Protein AF-A0A7J9K4C0-F1 (afdb_monomer_lite)

InterPro domains:
  IPR053151 Ribonuclease H-like [PTHR47723] (7-56)

Foldseek 3Di:
DDPPDDPPDPPPDDAQDDAPDKDKDKDKDADPPPRKIKIKIFIAGSVRHTDDIDMDID

Sequence (58 aa):
MDHLACSSKTEQRWHCPDSSWVKINVDGSVSKNNTKVAIGGVVRNSDGEWLMGFNMVT

Secondary structure (DSSP, 8-state):
---------------PPPTT--EEEEEEEE-TTT--EEEEEEEE-TT--EEEEEEEE-

Structure (mmCIF, N/CA/C/O backbone):
data_AF-A0A7J9K4C0-F1
#
_entry.id   AF-A0A7J9K4C0-F1
#
loop_
_atom_site.group_PDB
_atom_site.id
_atom_site.type_symbol
_atom_site.label_atom_id
_atom_site.label_alt_id
_atom_site.label_comp_id
_atom_site.label_asym_id
_atom_site.label_entity_id
_atom_site.label_seq_id
_atom_site.pdbx_PDB_ins_code
_atom_site.Cartn_x
_atom_site.Cartn_y
_atom_site.Cartn_z
_atom_site.occupancy
_atom_site.B_iso_or_equiv
_atom_site.auth_seq_id
_atom_site.auth_comp_id
_atom_site.auth_asym_id
_atom_site.auth_atom_id
_atom_site.pdbx_PDB_model_num
ATOM 1 N N . MET A 1 1 ? 36.881 38.073 10.980 1.00 44.59 1 MET A N 1
ATOM 2 C CA . MET A 1 1 ? 35.483 38.205 10.525 1.00 44.59 1 MET A CA 1
ATOM 3 C C . MET A 1 1 ? 35.022 36.805 10.192 1.00 44.59 1 MET A C 1
ATOM 5 O O . MET A 1 1 ? 35.359 36.300 9.130 1.00 44.59 1 MET A O 1
ATOM 9 N N . ASP A 1 2 ? 34.368 36.149 11.142 1.00 48.16 2 ASP A N 1
ATOM 10 C CA . ASP A 1 2 ? 34.024 34.738 11.007 1.00 48.16 2 ASP A CA 1
ATOM 11 C C . ASP A 1 2 ? 32.729 34.630 10.206 1.00 48.16 2 ASP A C 1
ATOM 13 O O . ASP A 1 2 ? 31.668 35.103 10.619 1.00 48.16 2 ASP A O 1
ATOM 17 N N . HIS A 1 3 ? 32.843 34.074 9.004 1.00 53.22 3 HIS A N 1
ATOM 18 C CA . HIS A 1 3 ? 31.714 33.797 8.134 1.00 53.22 3 HIS A CA 1
ATOM 19 C C . HIS A 1 3 ? 30.865 32.694 8.774 1.00 53.22 3 HIS A C 1
ATOM 21 O O . HIS A 1 3 ? 31.187 31.511 8.680 1.00 53.22 3 HIS A O 1
ATOM 27 N N . LEU A 1 4 ? 29.772 33.084 9.431 1.00 59.66 4 LEU A N 1
ATOM 28 C CA . LEU A 1 4 ? 28.699 32.172 9.815 1.00 59.66 4 LEU A CA 1
ATOM 29 C C . LEU A 1 4 ? 28.080 31.603 8.532 1.00 59.66 4 LEU A C 1
ATOM 31 O O . LEU A 1 4 ? 27.233 32.232 7.899 1.00 59.66 4 LEU A O 1
ATOM 35 N N . ALA A 1 5 ? 28.532 30.420 8.120 1.00 63.91 5 ALA A N 1
ATOM 36 C CA . ALA A 1 5 ? 27.869 29.660 7.076 1.00 63.91 5 ALA A CA 1
ATOM 37 C C . ALA A 1 5 ? 26.473 29.269 7.581 1.00 63.91 5 ALA A C 1
ATOM 39 O O . ALA A 1 5 ? 26.331 28.588 8.599 1.00 63.91 5 ALA A O 1
ATOM 40 N N . CYS A 1 6 ? 25.436 29.730 6.880 1.00 62.47 6 CYS A N 1
ATOM 41 C CA . CYS A 1 6 ? 24.065 29.297 7.105 1.00 62.47 6 CYS A CA 1
ATOM 42 C C . CYS A 1 6 ? 24.016 27.783 6.872 1.00 62.47 6 CYS A C 1
ATOM 44 O O . CYS A 1 6 ? 24.193 27.326 5.743 1.00 62.47 6 CYS A O 1
ATOM 46 N N . SER A 1 7 ? 23.847 27.002 7.942 1.00 68.12 7 SER A N 1
ATOM 47 C CA . SER A 1 7 ? 23.666 25.556 7.836 1.00 68.12 7 SER A CA 1
ATOM 48 C C . SER A 1 7 ? 22.388 25.307 7.043 1.00 68.12 7 SER A C 1
ATOM 50 O O . SER A 1 7 ? 21.280 25.524 7.543 1.00 68.12 7 SER A O 1
ATOM 52 N N . SER A 1 8 ? 22.532 24.917 5.776 1.00 70.25 8 SER A N 1
ATOM 53 C CA . SER A 1 8 ? 21.406 24.516 4.948 1.00 70.25 8 SER A CA 1
ATOM 54 C C . SER A 1 8 ? 20.809 23.260 5.574 1.00 70.25 8 SER A C 1
ATOM 56 O O . SER A 1 8 ? 21.359 22.168 5.424 1.00 70.25 8 SER A O 1
ATOM 58 N N . LYS A 1 9 ? 19.695 23.403 6.298 1.00 70.50 9 LYS A N 1
ATOM 59 C CA . LYS A 1 9 ? 18.847 22.263 6.649 1.00 70.50 9 LYS A CA 1
ATOM 60 C C . LYS A 1 9 ? 18.510 21.550 5.344 1.00 70.50 9 LYS A C 1
ATOM 62 O O . LYS A 1 9 ? 17.813 22.110 4.502 1.00 70.50 9 LYS A O 1
ATOM 67 N N . THR A 1 10 ? 19.019 20.339 5.164 1.00 74.50 10 THR A N 1
ATOM 68 C CA . THR A 1 10 ? 18.532 19.449 4.118 1.00 74.50 10 THR A CA 1
ATOM 69 C C . THR A 1 10 ? 17.069 19.177 4.427 1.00 74.50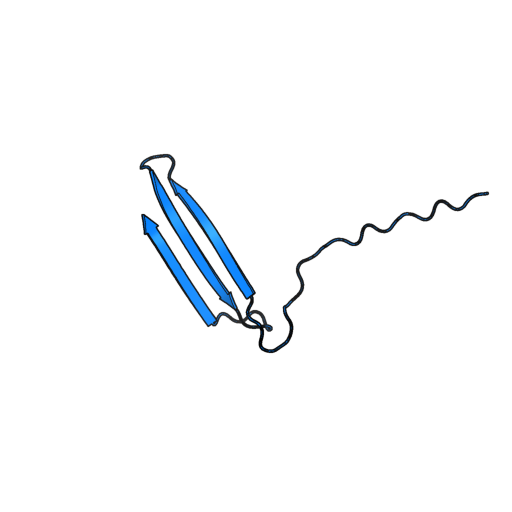 10 THR A C 1
ATOM 71 O O . THR A 1 10 ? 16.734 18.509 5.405 1.00 74.50 10 THR A O 1
ATOM 74 N N . GLU A 1 11 ? 16.175 19.773 3.643 1.00 74.75 11 GLU A N 1
ATOM 75 C CA . GLU A 1 11 ? 14.762 19.454 3.749 1.00 74.75 11 GLU A CA 1
ATOM 76 C C . GLU A 1 11 ? 14.575 18.001 3.331 1.00 74.75 11 GLU A C 1
ATOM 78 O O . GLU A 1 11 ? 14.768 17.639 2.170 1.00 74.75 11 GLU A O 1
ATOM 83 N N . GLN A 1 12 ? 14.218 17.162 4.298 1.00 80.69 12 GLN A N 1
ATOM 84 C CA . GLN A 1 12 ? 13.896 15.770 4.049 1.00 80.69 12 GLN A CA 1
ATOM 85 C C . GLN A 1 12 ? 12.541 15.726 3.337 1.00 80.69 12 GLN A C 1
ATOM 87 O O . GLN A 1 12 ? 11.479 15.778 3.958 1.00 80.69 12 GLN A O 1
ATOM 92 N N . ARG A 1 13 ? 12.589 15.719 2.006 1.00 83.81 13 ARG A N 1
ATOM 93 C CA . ARG A 1 13 ? 11.415 15.627 1.141 1.00 83.81 13 ARG A CA 1
ATOM 94 C C . ARG A 1 13 ? 11.233 14.193 0.681 1.00 83.81 13 ARG A C 1
ATOM 96 O O . ARG A 1 13 ? 12.167 13.395 0.645 1.00 83.81 13 ARG A O 1
ATOM 103 N N . TRP A 1 14 ? 9.997 13.861 0.340 1.00 84.31 14 TRP A N 1
ATOM 104 C CA . TRP A 1 14 ? 9.709 12.573 -0.259 1.00 84.31 14 TRP A CA 1
ATOM 105 C C . TRP A 1 14 ? 10.298 12.515 -1.682 1.00 84.31 14 TRP A C 1
ATOM 107 O O . TRP A 1 14 ? 10.095 13.441 -2.468 1.00 84.31 14 TRP A O 1
ATOM 117 N N . HIS A 1 15 ? 10.993 11.423 -2.006 1.00 85.50 15 HIS A N 1
ATOM 118 C CA . HIS A 1 15 ? 11.530 11.128 -3.337 1.00 85.50 15 HIS A CA 1
ATOM 119 C C . HIS A 1 15 ? 10.926 9.829 -3.869 1.00 85.50 15 HIS A C 1
ATOM 121 O O . HIS A 1 15 ? 10.632 8.925 -3.082 1.00 85.50 15 HIS A O 1
ATOM 127 N N . CYS A 1 16 ? 10.741 9.742 -5.192 1.00 90.00 16 CYS A N 1
ATOM 128 C CA . CYS A 1 16 ? 10.333 8.496 -5.838 1.00 90.00 16 CYS A CA 1
ATOM 129 C C . CYS A 1 16 ? 11.280 7.350 -5.497 1.00 90.00 16 CYS A C 1
ATOM 131 O O . CYS A 1 16 ? 12.478 7.584 -5.336 1.00 90.00 16 CYS A O 1
ATOM 133 N N . PRO A 1 17 ? 10.737 6.134 -5.299 1.00 94.00 17 PRO A N 1
ATOM 134 C CA . PRO A 1 17 ? 11.579 4.993 -5.025 1.00 94.00 17 PRO A CA 1
ATOM 135 C C . PRO A 1 17 ? 12.289 4.585 -6.321 1.00 94.00 17 PRO A C 1
ATOM 137 O O . PRO A 1 17 ? 11.842 4.925 -7.420 1.00 94.00 17 PRO A O 1
ATOM 140 N N . ASP A 1 18 ? 13.372 3.830 -6.181 1.00 96.44 18 ASP A N 1
ATOM 141 C CA . ASP A 1 18 ? 14.109 3.305 -7.326 1.00 96.44 18 ASP A CA 1
ATOM 142 C C . ASP A 1 18 ? 13.230 2.404 -8.206 1.00 96.44 18 ASP A C 1
ATOM 144 O O . ASP A 1 18 ? 12.198 1.874 -7.783 1.00 96.44 18 ASP A O 1
ATOM 148 N N . SER A 1 19 ? 13.658 2.196 -9.451 1.00 95.94 19 SER A N 1
ATOM 149 C CA . SER A 1 19 ? 12.970 1.287 -10.370 1.00 95.94 19 SER A CA 1
ATOM 150 C C . SER A 1 19 ? 12.785 -0.105 -9.748 1.00 95.94 19 SER A C 1
ATOM 152 O O . SER A 1 19 ? 13.649 -0.598 -9.023 1.00 95.94 19 SER A O 1
ATOM 154 N N . SER A 1 20 ? 11.657 -0.752 -10.054 1.00 94.75 20 SER A N 1
ATOM 155 C CA . SER A 1 20 ? 11.216 -2.042 -9.486 1.00 94.75 20 SER A CA 1
ATOM 156 C C . SER A 1 20 ? 10.784 -2.020 -8.013 1.00 94.75 20 SER A C 1
ATOM 158 O O . SER A 1 20 ? 10.366 -3.055 -7.493 1.00 94.75 20 SER A O 1
ATOM 160 N N . TRP A 1 21 ? 10.809 -0.864 -7.345 1.00 97.62 21 TRP A N 1
ATOM 161 C CA . TRP A 1 21 ? 10.180 -0.691 -6.037 1.00 97.62 21 TRP A CA 1
ATOM 162 C C . TRP A 1 21 ? 8.758 -0.154 -6.158 1.00 97.62 21 TRP A C 1
ATOM 164 O O . TRP A 1 21 ? 8.379 0.505 -7.129 1.00 97.62 21 TRP A O 1
ATOM 174 N N . VAL A 1 22 ? 7.975 -0.400 -5.110 1.00 96.94 22 VAL A N 1
ATOM 175 C CA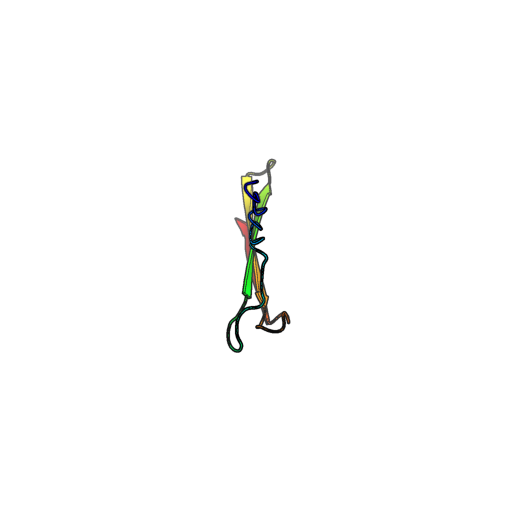 . VAL A 1 22 ? 6.642 0.177 -4.952 1.00 96.94 22 VAL A CA 1
ATOM 176 C C . VAL A 1 22 ? 6.609 1.154 -3.785 1.00 96.94 22 VAL A C 1
ATOM 178 O O . VAL A 1 22 ? 7.207 0.923 -2.734 1.00 96.94 22 VAL A O 1
ATOM 181 N N . LYS A 1 23 ? 5.852 2.238 -3.948 1.00 96.38 23 LYS A N 1
ATOM 182 C CA . LYS A 1 23 ? 5.410 3.075 -2.834 1.00 96.38 23 LYS A CA 1
ATOM 183 C C . LYS A 1 23 ? 4.108 2.513 -2.285 1.00 96.38 23 LYS A C 1
ATOM 185 O O . LYS A 1 23 ? 3.161 2.309 -3.039 1.00 96.38 23 LYS A O 1
ATOM 190 N N . ILE A 1 24 ? 4.019 2.406 -0.963 1.00 97.31 24 ILE A N 1
ATOM 191 C CA . ILE A 1 24 ? 2.762 2.134 -0.267 1.00 97.31 24 ILE A CA 1
ATOM 192 C C . ILE A 1 24 ? 2.396 3.360 0.570 1.00 97.31 24 ILE A C 1
ATOM 194 O O . ILE A 1 24 ? 3.129 3.739 1.480 1.00 97.31 24 ILE A O 1
ATOM 198 N N . ASN A 1 25 ? 1.269 3.998 0.254 1.00 96.81 25 ASN A N 1
ATOM 199 C CA . ASN A 1 25 ? 0.667 5.010 1.121 1.00 96.81 25 ASN A CA 1
ATOM 200 C C . ASN A 1 25 ? -0.451 4.359 1.926 1.00 96.81 25 ASN A C 1
ATOM 202 O O . ASN A 1 25 ? -1.331 3.742 1.331 1.00 96.81 25 ASN A O 1
ATOM 206 N N . VAL A 1 26 ? -0.426 4.523 3.247 1.00 97.56 26 VAL A N 1
ATOM 207 C CA . VAL A 1 26 ? -1.426 3.974 4.170 1.00 97.56 26 VAL A CA 1
ATOM 208 C C . VAL A 1 26 ? -2.038 5.124 4.953 1.00 97.56 26 VAL A C 1
ATOM 210 O O . VAL A 1 26 ? -1.311 6.013 5.391 1.00 97.56 26 VAL A O 1
ATOM 213 N N . ASP A 1 27 ? -3.353 5.095 5.118 1.00 97.88 27 ASP A N 1
ATOM 214 C CA . ASP A 1 27 ? -4.088 6.028 5.962 1.00 97.88 27 ASP A CA 1
ATOM 215 C C . ASP A 1 27 ? -5.134 5.286 6.800 1.00 97.88 27 ASP A C 1
ATOM 217 O O . ASP A 1 27 ? -5.608 4.205 6.433 1.00 97.88 27 ASP A O 1
ATOM 221 N N . GLY A 1 28 ? -5.471 5.864 7.948 1.00 96.50 28 GLY A N 1
ATOM 222 C CA . GLY A 1 28 ? -6.440 5.312 8.882 1.00 96.50 28 GLY A CA 1
ATOM 223 C C . GLY A 1 28 ? -7.462 6.359 9.299 1.00 96.50 28 GLY A C 1
ATOM 224 O O . GLY A 1 28 ? -7.128 7.520 9.515 1.00 96.50 28 GLY A O 1
ATOM 225 N N . SER A 1 29 ? -8.713 5.939 9.471 1.00 95.94 29 SER A N 1
ATOM 226 C CA . SER A 1 29 ? -9.785 6.794 9.977 1.00 95.94 29 SER A CA 1
ATOM 227 C C . SER A 1 29 ? -10.484 6.153 11.172 1.00 95.94 29 SER A C 1
ATOM 229 O O . SER A 1 29 ? -10.661 4.937 11.240 1.00 95.94 29 SER A O 1
ATOM 231 N N . VAL A 1 30 ? -10.879 6.990 12.130 1.00 95.88 30 VAL A N 1
ATOM 232 C CA . VAL A 1 30 ? -11.644 6.592 13.315 1.00 95.88 30 VAL A CA 1
ATOM 233 C C . VAL A 1 30 ? -12.896 7.446 13.385 1.00 95.88 30 VAL A C 1
ATOM 235 O O . VAL A 1 30 ? -12.833 8.678 13.393 1.00 95.88 30 VAL A O 1
ATOM 238 N N . SER A 1 31 ? -14.045 6.790 13.483 1.00 94.88 31 SER A N 1
ATOM 239 C CA . SER A 1 31 ? -15.308 7.456 13.750 1.00 94.88 31 SER A CA 1
ATO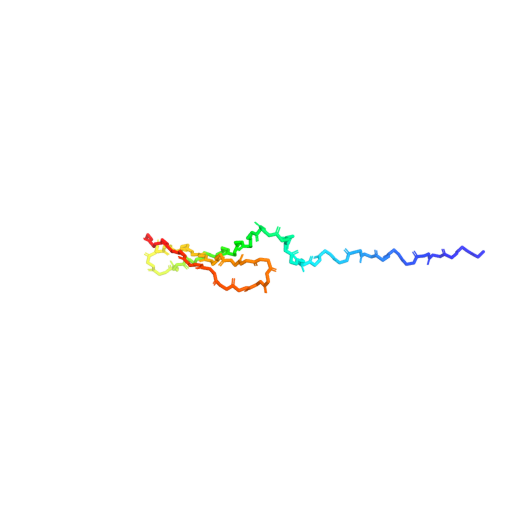M 240 C C . SER A 1 31 ? -15.473 7.685 15.247 1.00 94.88 31 SER A C 1
ATOM 242 O O . SER A 1 31 ? -15.548 6.746 16.041 1.00 94.88 31 SER A O 1
ATOM 244 N N . LYS A 1 32 ? -15.612 8.956 15.632 1.00 91.44 32 LYS A N 1
ATOM 245 C CA . LYS A 1 32 ? -15.863 9.355 17.024 1.00 91.44 32 LYS A CA 1
ATOM 246 C C . LYS A 1 32 ? -17.230 8.898 17.545 1.00 91.44 32 LYS A C 1
ATOM 248 O O . LYS A 1 32 ? -17.419 8.820 18.752 1.00 91.44 32 LYS A O 1
ATOM 253 N N . ASN A 1 33 ? -18.170 8.593 16.649 1.00 92.75 33 ASN A N 1
ATOM 254 C CA . ASN A 1 33 ? -19.580 8.419 17.002 1.00 92.75 33 ASN A CA 1
ATOM 255 C C . ASN A 1 33 ? -19.997 6.956 17.190 1.00 92.75 33 ASN A C 1
ATOM 257 O O . ASN A 1 33 ? -21.045 6.699 17.770 1.00 92.75 33 ASN A O 1
ATOM 261 N N . ASN A 1 34 ? -19.241 5.996 16.654 1.00 86.50 34 ASN A N 1
ATOM 262 C CA . AS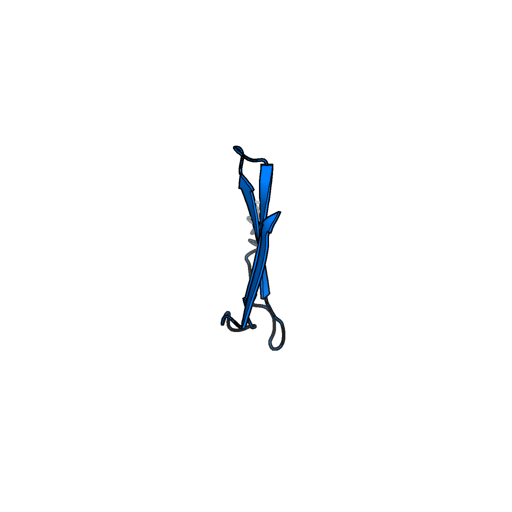N A 1 34 ? -19.668 4.591 16.631 1.00 86.50 34 ASN A CA 1
ATOM 263 C C . ASN A 1 34 ? -18.514 3.587 16.733 1.00 86.50 34 ASN A C 1
ATOM 265 O O . ASN A 1 34 ? -18.662 2.462 16.266 1.00 86.50 34 ASN A O 1
ATOM 269 N N . THR A 1 35 ? -17.372 4.005 17.297 1.00 89.44 35 THR A N 1
ATOM 270 C CA . THR A 1 35 ? -16.172 3.170 17.520 1.00 89.44 35 THR A CA 1
ATOM 271 C C . THR A 1 35 ? -15.649 2.438 16.279 1.00 89.44 35 THR A C 1
ATOM 273 O O . THR A 1 35 ? -14.816 1.548 16.411 1.00 89.44 35 THR A O 1
ATOM 276 N N . LYS A 1 36 ? -16.110 2.813 15.078 1.00 95.06 36 LYS A N 1
ATOM 277 C CA . LYS A 1 36 ? -15.661 2.207 13.828 1.00 95.06 36 LYS A CA 1
ATOM 278 C C . LYS A 1 36 ? -14.296 2.732 13.454 1.00 95.06 36 LYS A C 1
ATOM 280 O O . LYS A 1 36 ? -14.042 3.940 13.538 1.00 95.06 36 LYS A O 1
ATOM 285 N N . VAL A 1 37 ? -13.457 1.829 12.983 1.00 96.50 37 VAL A N 1
ATOM 286 C CA . VAL A 1 37 ? -12.120 2.139 12.501 1.00 96.50 37 VAL A CA 1
ATOM 287 C C . VAL A 1 37 ? -11.960 1.581 11.100 1.00 96.50 37 VAL A C 1
ATOM 289 O O . VAL A 1 37 ? -12.459 0.508 10.772 1.00 96.50 37 VAL A O 1
ATOM 292 N N . ALA A 1 38 ? -11.273 2.321 10.249 1.00 97.06 38 ALA A N 1
ATOM 293 C CA . ALA A 1 38 ? -10.919 1.851 8.926 1.00 97.06 38 ALA A CA 1
ATOM 294 C C . ALA A 1 38 ? -9.446 2.125 8.671 1.00 97.06 38 ALA A C 1
ATOM 296 O O . ALA A 1 38 ? -8.922 3.167 9.059 1.00 97.06 38 ALA A O 1
ATOM 297 N N . ILE A 1 39 ? -8.795 1.198 7.985 1.00 98.06 39 ILE A N 1
ATOM 298 C CA . ILE A 1 39 ? -7.459 1.369 7.430 1.00 98.06 39 ILE A CA 1
ATOM 299 C C . ILE A 1 39 ? -7.536 1.114 5.933 1.00 98.06 39 ILE A C 1
ATOM 301 O O . ILE A 1 39 ? -8.271 0.239 5.476 1.00 98.06 39 ILE A O 1
ATOM 305 N N . GLY A 1 40 ? -6.784 1.878 5.159 1.00 98.19 40 GLY A N 1
ATOM 306 C CA . GLY A 1 40 ? -6.680 1.669 3.729 1.00 98.19 40 GLY A CA 1
ATOM 307 C C . GLY A 1 40 ? -5.350 2.140 3.191 1.00 98.19 40 GLY A C 1
ATOM 308 O O . GLY A 1 40 ? -4.579 2.822 3.864 1.00 98.19 40 GLY A O 1
ATOM 309 N N . GLY A 1 41 ? -5.074 1.763 1.954 1.00 98.25 41 GLY A N 1
ATOM 310 C CA . GLY A 1 41 ? -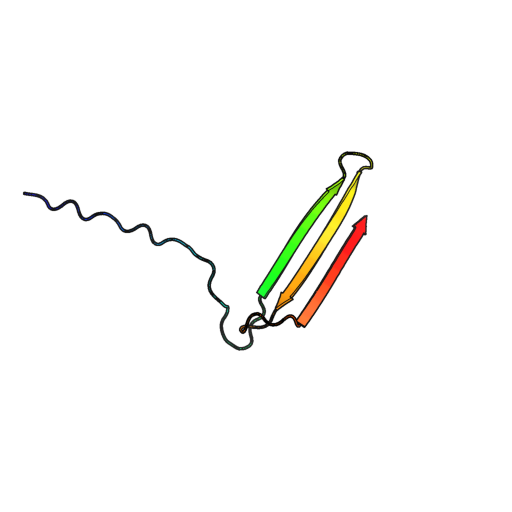3.859 2.192 1.302 1.00 98.25 41 GLY A CA 1
ATOM 311 C C . GLY A 1 41 ? -3.861 1.960 -0.191 1.00 98.25 41 GLY A C 1
ATOM 312 O O . GLY A 1 41 ? -4.729 1.292 -0.757 1.00 98.25 41 GLY A O 1
ATOM 313 N N . VAL A 1 42 ? -2.860 2.553 -0.824 1.00 98.44 42 VAL A N 1
ATOM 314 C CA . VAL A 1 42 ? -2.624 2.484 -2.261 1.00 98.44 42 VAL A CA 1
ATOM 315 C C . VAL A 1 42 ? -1.177 2.106 -2.517 1.00 98.44 42 VAL A C 1
ATOM 317 O O . VAL A 1 42 ? -0.256 2.661 -1.910 1.00 98.44 42 VAL A O 1
ATOM 320 N N . VAL A 1 43 ? -0.995 1.160 -3.428 1.00 98.25 43 VAL A N 1
ATOM 321 C CA . VAL A 1 43 ? 0.306 0.717 -3.920 1.00 98.25 43 VAL A CA 1
ATOM 322 C C . VAL A 1 43 ? 0.534 1.375 -5.275 1.00 98.25 43 VAL A C 1
ATOM 324 O O . VAL A 1 43 ? -0.341 1.332 -6.143 1.00 98.25 43 VAL A O 1
ATOM 327 N N . ARG A 1 44 ? 1.695 2.004 -5.444 1.00 97.81 44 ARG A N 1
ATOM 328 C CA . ARG A 1 44 ? 2.115 2.666 -6.681 1.00 97.81 44 ARG A CA 1
ATOM 329 C C . ARG A 1 44 ? 3.475 2.152 -7.130 1.00 97.81 44 ARG A C 1
ATOM 331 O O . ARG A 1 44 ? 4.296 1.840 -6.270 1.00 97.81 44 ARG A O 1
ATOM 338 N N . ASN A 1 45 ? 3.728 2.089 -8.433 1.00 97.19 45 ASN A N 1
ATOM 339 C CA . ASN A 1 45 ? 5.075 1.809 -8.942 1.00 97.19 45 ASN A CA 1
ATOM 340 C C . ASN A 1 45 ? 6.015 3.017 -8.737 1.00 97.19 45 ASN A C 1
ATOM 342 O O . ASN A 1 45 ? 5.620 4.049 -8.179 1.00 97.19 45 ASN A O 1
ATOM 346 N N . SER A 1 46 ? 7.270 2.881 -9.169 1.00 96.69 46 SER A N 1
ATOM 347 C CA . SER A 1 46 ? 8.293 3.933 -9.086 1.00 96.69 46 SER A CA 1
ATOM 348 C C . SER A 1 46 ? 7.932 5.206 -9.856 1.00 96.69 46 SER A C 1
ATOM 350 O O . SER A 1 46 ? 8.312 6.295 -9.429 1.00 96.69 46 SER A O 1
ATOM 352 N N . ASP A 1 47 ? 7.126 5.082 -10.912 1.00 95.19 47 ASP A N 1
ATOM 353 C CA . ASP A 1 47 ? 6.636 6.199 -11.731 1.00 95.19 47 ASP A CA 1
ATOM 354 C C . ASP A 1 47 ? 5.410 6.895 -11.108 1.00 95.19 47 ASP A C 1
ATOM 356 O O . ASP A 1 47 ? 4.926 7.914 -11.598 1.00 95.19 47 ASP A O 1
ATOM 360 N N . GLY A 1 48 ? 4.919 6.380 -9.976 1.00 94.44 48 GLY A N 1
ATOM 361 C CA . GLY A 1 48 ? 3.765 6.916 -9.259 1.00 94.44 48 GLY A CA 1
ATOM 362 C C . GLY A 1 48 ? 2.414 6.440 -9.795 1.00 94.44 48 GLY A C 1
ATOM 363 O O . GLY A 1 48 ? 1.379 6.883 -9.287 1.00 94.44 48 GLY A O 1
ATOM 364 N N . GLU A 1 49 ? 2.400 5.522 -10.760 1.00 97.06 49 GLU A N 1
ATOM 365 C CA . GLU A 1 49 ? 1.185 4.928 -11.309 1.00 97.06 49 GLU A CA 1
ATOM 366 C C . GLU A 1 49 ? 0.533 4.004 -10.284 1.00 97.06 49 GLU A C 1
ATOM 368 O O . GLU A 1 49 ? 1.204 3.307 -9.521 1.00 97.06 49 GLU A O 1
ATOM 373 N N . TRP A 1 50 ? -0.798 4.000 -10.248 1.00 97.44 50 TRP A N 1
ATOM 374 C CA . TRP A 1 50 ? -1.555 3.137 -9.348 1.00 97.44 50 TRP A CA 1
ATOM 375 C C . TRP A 1 50 ? -1.478 1.676 -9.800 1.00 97.44 50 TRP A C 1
ATOM 377 O O . TRP A 1 50 ? -1.747 1.372 -10.958 1.00 97.44 50 TRP A O 1
ATOM 387 N N . LEU A 1 51 ? -1.154 0.780 -8.865 1.00 98.12 51 LEU A N 1
ATOM 388 C CA . LEU A 1 51 ? -1.130 -0.665 -9.095 1.00 98.12 51 LEU A CA 1
ATOM 389 C C . LEU A 1 51 ? -2.330 -1.361 -8.451 1.00 98.12 51 LEU A C 1
ATOM 391 O O . LEU A 1 51 ? -2.996 -2.171 -9.087 1.00 98.12 51 LEU A O 1
ATOM 395 N N . MET A 1 52 ? -2.595 -1.066 -7.174 1.00 98.69 52 MET A N 1
ATOM 396 C CA . MET A 1 52 ? -3.735 -1.618 -6.437 1.00 98.69 52 MET A CA 1
ATOM 397 C C . MET A 1 52 ? -4.090 -0.777 -5.206 1.00 98.69 52 MET A C 1
ATOM 399 O O . MET A 1 52 ? -3.308 0.061 -4.747 1.00 98.69 52 MET A O 1
ATOM 403 N N . GLY A 1 53 ? -5.271 -1.033 -4.641 1.00 98.25 53 GLY A N 1
ATOM 404 C CA . GLY A 1 53 ? -5.707 -0.500 -3.351 1.00 98.25 53 GLY A CA 1
ATOM 405 C C . GLY A 1 53 ? -6.156 -1.610 -2.405 1.00 98.25 53 GLY A C 1
ATOM 406 O O . GLY A 1 53 ? -6.526 -2.696 -2.846 1.00 98.25 53 GLY A O 1
ATOM 407 N N . PHE A 1 54 ? -6.128 -1.330 -1.106 1.00 98.12 54 PHE A N 1
ATOM 408 C CA . PHE A 1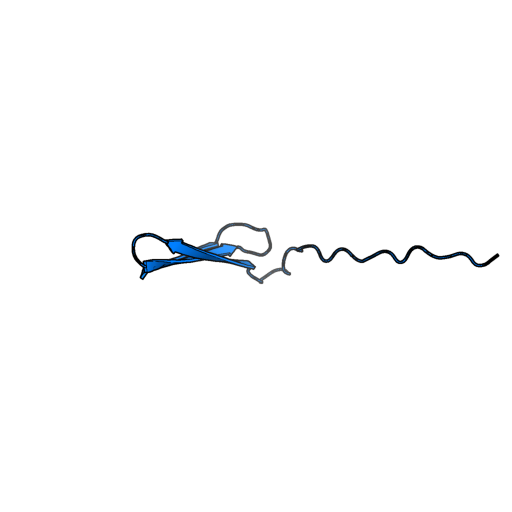 54 ? -6.647 -2.219 -0.067 1.00 98.12 54 PHE A CA 1
ATOM 409 C C . PHE A 1 54 ? -7.386 -1.415 1.001 1.00 98.12 54 PHE A C 1
ATOM 411 O O . PHE A 1 54 ? -7.099 -0.234 1.211 1.00 98.12 54 PHE A O 1
ATOM 418 N N . ASN A 1 55 ? -8.331 -2.058 1.683 1.00 97.81 55 ASN A N 1
ATOM 419 C CA . ASN A 1 55 ? -8.954 -1.516 2.882 1.00 97.81 55 ASN A CA 1
ATOM 420 C C . ASN A 1 55 ? -9.390 -2.632 3.841 1.00 97.81 55 ASN A C 1
ATOM 422 O O . ASN A 1 55 ? -9.543 -3.786 3.448 1.00 97.81 55 ASN A O 1
ATOM 426 N N . MET A 1 56 ? -9.564 -2.263 5.106 1.00 97.19 56 MET A N 1
ATOM 427 C CA . MET A 1 56 ? -10.182 -3.068 6.151 1.00 97.19 56 MET A CA 1
ATOM 428 C C . MET A 1 56 ? -10.996 -2.129 7.039 1.00 97.19 56 MET A C 1
ATOM 430 O O . MET A 1 56 ? -10.510 -1.063 7.420 1.00 97.19 56 MET A O 1
ATOM 434 N N . VAL A 1 57 ? -12.225 -2.520 7.363 1.00 93.62 57 VAL A N 1
ATOM 435 C CA . VAL A 1 57 ? -13.125 -1.767 8.244 1.00 93.62 57 VAL A CA 1
ATOM 436 C C . VAL A 1 57 ? -13.552 -2.681 9.385 1.00 93.62 57 VAL A C 1
ATOM 438 O O . VAL A 1 57 ? -13.963 -3.814 9.130 1.00 93.62 57 VAL A O 1
ATOM 441 N N . THR A 1 58 ? -13.471 -2.169 10.611 1.00 83.62 58 THR A N 1
ATOM 442 C CA . THR A 1 58 ? -13.904 -2.826 11.849 1.00 83.62 58 THR A CA 1
ATOM 443 C C . THR A 1 58 ? -14.931 -1.957 12.563 1.00 83.62 58 THR A C 1
ATOM 445 O O . THR A 1 58 ? -14.750 -0.716 12.606 1.00 83.62 58 THR A O 1
#

Radius of gyration: 19.6 Å; chains: 1; bounding box: 55×41×29 Å

pLDDT: mean 88.63, std 13.87, range [44.59, 98.69]

Organism: NCBI:txid34283